Protein AF-A0A2E3U8J9-F1 (afdb_monomer_lite)

Foldseek 3Di:
DVLLVLLLVLLCCLLVPVCVVPPQLAPVVSVVVVVVSLVVSQVVLCVVFPPVPDWDDDPPDIDGSNCVNNVSSCVNNVVSCVVSCVVRVSVVNPDD

Sequence (96 aa):
MVILGLNAAVAALAYFFVYPKFCGANGWRIAANDLLATATVVIVSGVLYAGTGVAFNFLFFSTNWFWFALLSYLVIETPLMLWYFNKHDVWRSLKF

Secondary structure (DSSP, 8-state):
-HHHHHHHHHHHHIIIIIIIIIITT-HHHHHHHHHHHHHHHHHHHHHHHTTS---EE-SS-EE-HHHHHHHHHHHHHHHHHHHHHHHTTGGGGG--

Structure (mmCIF, N/CA/C/O backbone):
data_AF-A0A2E3U8J9-F1
#
_entry.id   AF-A0A2E3U8J9-F1
#
loop_
_atom_site.group_PDB
_atom_site.id
_atom_site.type_symbol
_atom_site.label_atom_id
_atom_site.label_alt_id
_atom_site.label_comp_id
_atom_site.label_asym_id
_atom_site.label_entity_id
_atom_site.label_seq_id
_atom_site.pdbx_PDB_ins_code
_atom_site.Cartn_x
_atom_site.Cartn_y
_atom_site.Cartn_z
_atom_site.occupancy
_atom_site.B_iso_or_equiv
_atom_site.auth_seq_id
_atom_site.auth_comp_id
_atom_site.auth_asym_id
_atom_site.auth_atom_id
_atom_site.pdbx_PDB_model_num
ATOM 1 N N . MET A 1 1 ? -14.872 -3.886 6.615 1.00 78.50 1 MET A N 1
ATOM 2 C CA . MET A 1 1 ? -15.006 -3.907 5.138 1.00 78.50 1 MET A CA 1
ATOM 3 C C . MET A 1 1 ? -14.389 -2.678 4.474 1.00 78.50 1 MET A C 1
ATOM 5 O O . MET A 1 1 ? -13.705 -2.855 3.479 1.00 78.50 1 MET A O 1
ATOM 9 N N . VAL A 1 2 ? -14.542 -1.470 5.038 1.00 93.50 2 VAL A N 1
ATOM 10 C CA . VAL A 1 2 ? -13.985 -0.222 4.467 1.00 93.50 2 VAL A CA 1
ATOM 11 C C . VAL A 1 2 ? -12.473 -0.287 4.218 1.00 93.50 2 VAL A C 1
ATOM 13 O O . VAL A 1 2 ? -12.046 -0.010 3.105 1.00 93.50 2 VAL A O 1
ATOM 16 N N . ILE A 1 3 ? -11.675 -0.725 5.203 1.00 94.31 3 ILE A N 1
ATOM 17 C CA . ILE A 1 3 ? -10.207 -0.815 5.060 1.00 94.31 3 ILE A CA 1
ATOM 18 C C . ILE A 1 3 ? -9.799 -1.735 3.897 1.00 94.31 3 ILE A C 1
ATOM 20 O O . ILE A 1 3 ? -8.936 -1.380 3.109 1.00 94.31 3 ILE A O 1
ATOM 24 N N . LEU A 1 4 ? -10.458 -2.885 3.724 1.00 95.19 4 LEU A N 1
ATOM 25 C CA . LEU A 1 4 ? -10.149 -3.799 2.615 1.00 95.19 4 LEU A CA 1
ATOM 26 C C . LEU A 1 4 ? -10.461 -3.172 1.251 1.00 95.19 4 LEU A C 1
ATOM 28 O O . LEU A 1 4 ? -9.676 -3.314 0.318 1.00 95.19 4 LEU A O 1
ATOM 32 N N . GLY A 1 5 ? -11.588 -2.460 1.144 1.00 95.50 5 GLY A N 1
ATOM 33 C CA . GLY A 1 5 ? -11.953 -1.734 -0.074 1.00 95.50 5 GLY A CA 1
ATOM 34 C C . GLY A 1 5 ? -10.970 -0.608 -0.395 1.00 95.50 5 GLY A C 1
ATOM 35 O O . GLY A 1 5 ? -10.555 -0.472 -1.542 1.00 95.50 5 GLY A O 1
ATOM 36 N N . LEU A 1 6 ? -10.545 0.145 0.625 1.00 96.00 6 LEU A N 1
ATOM 37 C CA . LEU A 1 6 ? -9.511 1.172 0.501 1.00 96.00 6 LEU A CA 1
ATOM 38 C C . LEU A 1 6 ? -8.193 0.569 -0.003 1.00 96.00 6 LEU A C 1
ATOM 40 O O . LEU A 1 6 ? -7.639 1.057 -0.983 1.00 96.00 6 LEU A O 1
ATOM 44 N N . ASN A 1 7 ? -7.733 -0.517 0.617 1.00 97.00 7 ASN A N 1
ATOM 45 C CA . ASN A 1 7 ? -6.488 -1.186 0.247 1.00 97.00 7 ASN A CA 1
ATOM 46 C C . ASN A 1 7 ? -6.523 -1.693 -1.192 1.00 97.00 7 ASN A C 1
ATOM 48 O O . ASN A 1 7 ? -5.598 -1.435 -1.956 1.00 97.00 7 ASN A O 1
ATOM 52 N N . ALA A 1 8 ? -7.610 -2.365 -1.578 1.00 95.94 8 ALA A N 1
ATOM 53 C CA . ALA A 1 8 ? -7.793 -2.862 -2.935 1.00 95.94 8 ALA A CA 1
ATOM 54 C C . ALA A 1 8 ? -7.832 -1.729 -3.967 1.00 95.94 8 ALA A C 1
ATOM 56 O O . ALA A 1 8 ? -7.187 -1.835 -5.008 1.00 95.94 8 ALA A O 1
ATOM 57 N N . ALA A 1 9 ? -8.541 -0.635 -3.678 1.00 96.25 9 ALA A N 1
ATOM 58 C CA . ALA A 1 9 ? -8.617 0.513 -4.575 1.00 96.25 9 ALA A CA 1
ATOM 59 C C . ALA A 1 9 ? -7.251 1.192 -4.750 1.00 96.25 9 ALA A C 1
ATOM 61 O O . ALA A 1 9 ? -6.839 1.452 -5.880 1.00 96.25 9 ALA A O 1
ATOM 62 N N . VAL A 1 10 ? -6.532 1.439 -3.651 1.00 96.06 10 VAL A N 1
ATOM 63 C CA . VAL A 1 10 ? -5.202 2.062 -3.691 1.00 96.06 10 VAL A CA 1
ATOM 64 C C . VAL A 1 10 ? -4.208 1.164 -4.424 1.00 96.06 10 VAL A C 1
ATOM 66 O O . VAL A 1 10 ? -3.545 1.639 -5.343 1.00 96.06 10 VAL A O 1
ATOM 69 N N . ALA A 1 11 ? -4.155 -0.130 -4.099 1.00 95.94 11 ALA A N 1
ATOM 70 C CA . ALA A 1 11 ? -3.249 -1.070 -4.753 1.00 95.94 11 ALA A CA 1
ATOM 71 C C . ALA A 1 11 ? -3.562 -1.216 -6.255 1.00 95.94 11 ALA A C 1
ATOM 73 O O . ALA A 1 11 ? -2.656 -1.195 -7.088 1.00 95.94 11 ALA A O 1
ATOM 74 N N . ALA A 1 12 ? -4.842 -1.282 -6.639 1.00 94.81 12 ALA A N 1
ATOM 75 C CA . ALA A 1 12 ? -5.234 -1.320 -8.046 1.00 94.81 12 ALA A CA 1
ATOM 76 C C . ALA A 1 12 ? -4.813 -0.042 -8.790 1.00 94.81 12 ALA A C 1
ATOM 78 O O . ALA A 1 12 ? -4.223 -0.118 -9.869 1.00 94.81 12 ALA A O 1
ATOM 79 N N . LEU A 1 13 ? -5.064 1.138 -8.216 1.00 94.56 13 LEU A N 1
ATOM 80 C CA . LEU A 1 13 ? -4.644 2.410 -8.811 1.00 94.56 13 LEU A CA 1
ATOM 81 C C . LEU A 1 13 ? -3.121 2.497 -8.945 1.00 94.56 13 LEU A C 1
ATOM 83 O O . LEU A 1 13 ? -2.612 2.921 -9.987 1.00 94.56 13 LEU A O 1
ATOM 87 N N . ALA A 1 14 ? -2.399 2.052 -7.919 1.00 94.56 14 ALA A N 1
ATOM 88 C CA . ALA A 1 14 ? -0.950 2.015 -7.904 1.00 94.56 14 ALA A CA 1
ATOM 89 C C . ALA A 1 14 ? -0.404 1.151 -9.052 1.00 94.56 14 ALA A C 1
ATOM 91 O O . ALA A 1 14 ? 0.294 1.662 -9.927 1.00 94.56 14 ALA A O 1
ATOM 92 N N . TYR A 1 15 ? -0.799 -0.121 -9.127 1.00 93.44 15 TYR A N 1
ATOM 93 C CA . TYR A 1 15 ? -0.229 -1.078 -10.080 1.00 93.44 15 TYR A CA 1
ATOM 94 C C . TYR A 1 15 ? -0.743 -0.950 -11.517 1.00 93.44 15 TYR A C 1
ATOM 96 O O . TYR A 1 15 ? 0.003 -1.256 -12.451 1.00 93.44 15 TYR A O 1
ATOM 104 N N . PHE A 1 16 ? -1.982 -0.496 -11.730 1.00 92.81 16 PHE A N 1
ATOM 105 C CA . PHE A 1 16 ? -2.538 -0.358 -13.083 1.00 92.81 16 PHE A CA 1
ATOM 106 C C . PHE A 1 16 ? -2.322 1.020 -13.707 1.00 92.81 16 PHE A C 1
ATOM 108 O O . PHE A 1 16 ? -2.313 1.117 -14.933 1.00 92.81 16 PHE A O 1
ATOM 115 N N . PHE A 1 17 ? -2.128 2.076 -12.909 1.00 93.19 17 PHE A N 1
ATOM 116 C CA . PHE A 1 17 ? -2.029 3.442 -13.434 1.00 93.19 17 PHE A CA 1
ATOM 117 C C . PHE A 1 17 ? -0.753 4.157 -13.002 1.00 93.19 17 PHE A C 1
ATOM 119 O O . PHE A 1 17 ? -0.009 4.635 -13.858 1.00 93.19 17 PHE A O 1
ATOM 126 N N . VAL A 1 18 ? -0.470 4.236 -11.699 1.00 93.19 18 VAL A N 1
ATOM 127 C CA . VAL A 1 18 ? 0.644 5.053 -11.189 1.00 93.19 18 VAL A CA 1
ATOM 128 C C . VAL A 1 18 ? 1.996 4.436 -11.557 1.00 93.19 18 VAL A C 1
ATOM 130 O O . VAL A 1 18 ? 2.845 5.106 -12.141 1.00 93.19 18 VAL A O 1
ATOM 133 N N . TYR A 1 19 ? 2.213 3.155 -11.275 1.00 92.44 19 TYR A N 1
ATOM 134 C CA . TYR A 1 19 ? 3.507 2.506 -11.484 1.00 92.44 19 TYR A CA 1
ATOM 135 C C . TYR A 1 19 ? 3.872 2.388 -12.969 1.00 92.44 19 TYR A C 1
ATOM 137 O O . TYR A 1 19 ? 4.985 2.804 -13.305 1.00 92.44 19 TYR A O 1
ATOM 145 N N . PRO A 1 20 ? 2.968 1.969 -13.883 1.00 90.75 20 PRO A N 1
ATOM 146 C CA . PRO A 1 20 ? 3.269 1.977 -15.313 1.00 90.75 20 PRO A CA 1
ATOM 147 C C . PRO A 1 20 ? 3.583 3.378 -15.849 1.00 90.75 20 PRO A C 1
ATOM 149 O O . PRO A 1 20 ? 4.494 3.538 -16.657 1.00 90.75 20 PRO A O 1
ATOM 152 N N . LYS A 1 21 ? 2.839 4.401 -15.402 1.00 91.88 21 LYS A N 1
ATOM 153 C CA . LYS A 1 21 ? 2.972 5.771 -15.919 1.00 91.88 21 LYS A CA 1
ATOM 154 C C . LYS A 1 21 ? 4.205 6.487 -15.384 1.00 91.88 21 LYS A C 1
ATOM 156 O O . LYS A 1 21 ? 4.847 7.231 -16.119 1.00 91.88 21 LYS A O 1
ATOM 161 N N . PHE A 1 22 ? 4.509 6.303 -14.103 1.00 88.56 22 PHE A N 1
ATOM 162 C CA . PHE A 1 22 ? 5.564 7.053 -13.437 1.00 88.56 22 PHE A CA 1
ATOM 163 C C . PHE A 1 22 ? 6.818 6.219 -13.233 1.00 88.56 22 PHE A C 1
ATOM 165 O O . PHE A 1 22 ? 7.890 6.725 -13.525 1.00 88.56 22 PHE A O 1
ATOM 172 N N . CYS A 1 23 ? 6.733 4.971 -12.772 1.00 90.12 23 CYS A N 1
ATOM 173 C CA . CYS A 1 23 ? 7.904 4.218 -12.309 1.00 90.12 23 CYS A CA 1
ATOM 174 C C . CYS A 1 23 ? 8.541 3.322 -13.382 1.00 90.12 23 CYS A C 1
ATOM 176 O O . CYS A 1 23 ? 9.768 3.181 -13.404 1.00 90.12 23 CYS A O 1
ATOM 178 N N . GLY A 1 24 ? 7.737 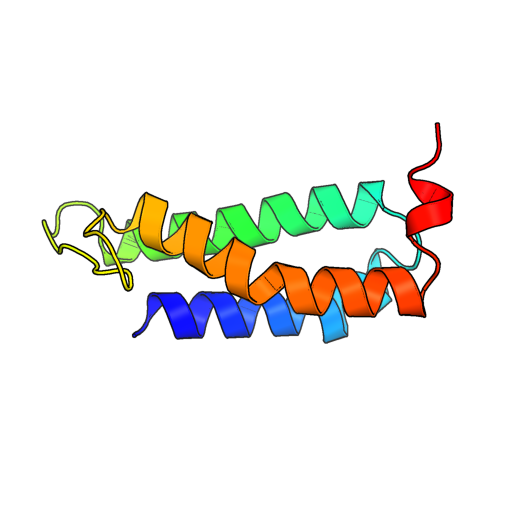2.738 -14.275 1.00 90.31 24 GLY A N 1
ATOM 179 C CA . GLY A 1 24 ? 8.206 1.787 -15.283 1.00 90.31 24 GLY A CA 1
ATOM 180 C C . GLY A 1 24 ? 8.862 0.559 -14.643 1.00 90.31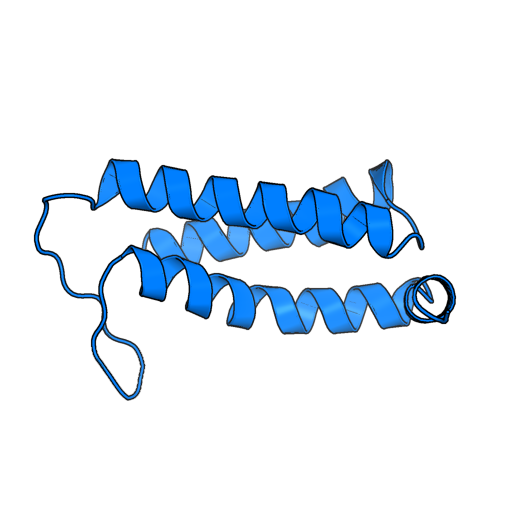 24 GLY A C 1
ATOM 181 O O . GLY A 1 24 ? 8.300 -0.029 -13.721 1.00 90.31 24 GLY A O 1
ATOM 182 N N . ALA A 1 25 ? 10.058 0.191 -15.115 1.00 91.38 25 ALA A N 1
ATOM 183 C CA . ALA A 1 25 ? 10.825 -0.959 -14.623 1.00 91.38 25 ALA A CA 1
ATOM 184 C C . ALA A 1 25 ? 11.751 -0.646 -13.425 1.00 91.38 25 ALA A C 1
ATOM 186 O O . ALA A 1 25 ? 12.542 -1.494 -13.023 1.00 91.38 25 ALA A O 1
ATOM 187 N N . ASN A 1 26 ? 11.709 0.572 -12.872 1.00 92.06 26 ASN A N 1
ATOM 188 C CA . ASN A 1 26 ? 12.611 0.985 -11.797 1.00 92.06 26 ASN A CA 1
ATOM 189 C C . ASN A 1 26 ? 12.035 0.627 -10.415 1.00 92.06 26 ASN A C 1
ATOM 191 O O . ASN A 1 26 ? 11.125 1.295 -9.919 1.00 92.06 26 ASN A O 1
ATOM 195 N N . GLY A 1 27 ? 12.609 -0.395 -9.781 1.00 90.00 27 GLY A N 1
ATOM 196 C CA . GLY A 1 27 ? 12.181 -0.922 -8.486 1.00 90.00 27 GLY A CA 1
ATOM 197 C C . GLY A 1 27 ? 12.308 0.070 -7.332 1.00 90.00 27 GLY A C 1
ATOM 198 O O . GLY A 1 27 ? 11.430 0.109 -6.477 1.00 90.00 27 GLY A O 1
ATOM 199 N N . TRP A 1 28 ? 13.320 0.944 -7.334 1.00 90.12 28 TRP A N 1
ATOM 200 C CA . TRP A 1 28 ? 13.462 1.985 -6.308 1.00 90.12 28 TRP A CA 1
ATOM 201 C C . TRP A 1 28 ? 12.334 3.013 -6.359 1.00 90.12 28 TRP A C 1
ATOM 203 O O . TRP A 1 28 ? 11.818 3.433 -5.324 1.00 90.12 28 TRP A O 1
ATOM 213 N N . ARG A 1 29 ? 11.914 3.401 -7.568 1.00 91.94 29 ARG A N 1
ATOM 214 C CA . ARG A 1 29 ? 10.779 4.319 -7.747 1.00 91.94 29 ARG A CA 1
ATOM 215 C C . ARG A 1 29 ? 9.472 3.664 -7.322 1.00 91.94 29 ARG A C 1
ATOM 217 O O . ARG A 1 29 ? 8.653 4.33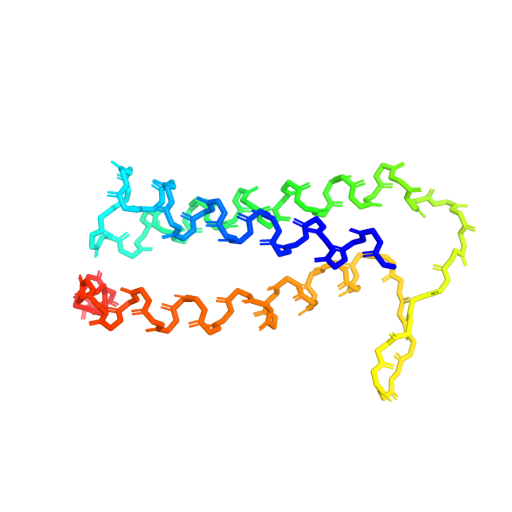8 -6.702 1.00 91.94 29 ARG A O 1
ATOM 224 N N . ILE A 1 30 ? 9.307 2.374 -7.616 1.00 93.88 30 ILE A N 1
ATOM 225 C CA . ILE A 1 30 ? 8.149 1.599 -7.165 1.00 93.88 30 ILE A CA 1
ATOM 226 C C . ILE A 1 30 ? 8.120 1.542 -5.639 1.00 93.88 30 ILE A C 1
ATOM 228 O O . ILE A 1 30 ? 7.118 1.938 -5.065 1.00 93.88 30 ILE A O 1
ATOM 232 N N . ALA A 1 31 ? 9.222 1.173 -4.981 1.00 92.56 31 ALA A N 1
ATOM 233 C CA . ALA A 1 31 ? 9.293 1.099 -3.520 1.00 92.56 31 ALA A CA 1
ATOM 234 C C . ALA A 1 31 ? 8.980 2.445 -2.839 1.00 92.56 31 ALA A C 1
ATOM 236 O O . ALA A 1 31 ? 8.247 2.492 -1.854 1.00 92.56 31 ALA A O 1
ATOM 237 N N . ALA A 1 32 ? 9.485 3.558 -3.382 1.00 93.88 32 ALA A N 1
ATOM 238 C CA . ALA A 1 32 ? 9.176 4.887 -2.857 1.00 93.88 32 ALA A CA 1
ATOM 239 C C . ALA A 1 32 ? 7.690 5.257 -3.020 1.00 93.88 32 ALA A C 1
ATOM 241 O O . ALA A 1 32 ? 7.095 5.830 -2.108 1.00 93.88 32 ALA A O 1
ATOM 242 N N . ASN A 1 33 ? 7.082 4.934 -4.167 1.00 94.44 33 ASN A N 1
ATOM 243 C CA . ASN A 1 33 ? 5.654 5.182 -4.386 1.00 94.44 33 ASN A CA 1
ATOM 244 C C . ASN A 1 33 ? 4.781 4.247 -3.545 1.00 94.44 33 ASN A C 1
ATOM 246 O O . ASN A 1 33 ? 3.744 4.679 -3.048 1.00 94.44 33 ASN A O 1
ATOM 250 N N . ASP A 1 34 ? 5.216 3.009 -3.341 1.00 94.56 34 ASP A N 1
ATOM 251 C CA . ASP A 1 34 ? 4.497 2.051 -2.516 1.00 94.56 34 ASP A CA 1
ATOM 252 C C . ASP A 1 34 ? 4.486 2.451 -1.040 1.00 94.56 34 ASP A C 1
ATOM 254 O O . ASP A 1 34 ? 3.445 2.402 -0.383 1.00 94.56 34 ASP A O 1
ATOM 258 N N . LEU A 1 35 ? 5.595 2.998 -0.536 1.00 94.75 35 LEU A N 1
ATOM 259 C CA . LEU A 1 35 ? 5.631 3.566 0.808 1.00 94.75 35 LEU A CA 1
ATOM 260 C C . LEU A 1 35 ? 4.602 4.697 0.976 1.00 94.75 35 LEU A C 1
ATOM 262 O O . LEU A 1 35 ? 3.939 4.781 2.010 1.00 94.75 35 LEU A O 1
ATOM 266 N N . LEU A 1 36 ? 4.427 5.547 -0.043 1.00 95.44 36 LEU A N 1
ATOM 267 C CA . LEU A 1 36 ? 3.414 6.609 -0.037 1.00 95.44 36 LEU A CA 1
ATOM 268 C C . LEU A 1 36 ? 1.986 6.050 -0.120 1.00 95.44 36 LEU A C 1
ATOM 270 O O . LEU A 1 36 ? 1.086 6.560 0.554 1.00 95.44 36 LEU A O 1
ATOM 274 N N . ALA A 1 37 ? 1.767 5.003 -0.914 1.00 95.31 37 ALA A N 1
ATOM 275 C CA . ALA A 1 37 ? 0.475 4.334 -1.028 1.00 95.31 37 ALA A CA 1
ATOM 276 C C . ALA A 1 37 ? 0.078 3.669 0.302 1.00 95.31 37 ALA A C 1
ATOM 278 O O . ALA A 1 37 ? -1.017 3.909 0.822 1.00 95.31 37 ALA A O 1
ATOM 279 N N . THR A 1 38 ? 1.013 2.947 0.919 1.00 95.62 38 THR A N 1
ATOM 280 C CA . THR A 1 38 ? 0.867 2.352 2.251 1.00 95.62 38 THR A CA 1
ATOM 281 C C . THR A 1 38 ? 0.605 3.419 3.315 1.00 95.62 38 THR A C 1
ATOM 283 O O . THR A 1 38 ? -0.330 3.292 4.109 1.00 95.62 38 THR A O 1
ATOM 286 N N . ALA A 1 39 ? 1.374 4.514 3.320 1.00 96.25 39 ALA A N 1
ATOM 287 C CA . ALA A 1 39 ? 1.165 5.621 4.252 1.00 96.25 39 ALA A CA 1
ATOM 288 C C . ALA A 1 39 ? -0.235 6.236 4.100 1.00 96.25 39 ALA A C 1
ATOM 290 O O . ALA A 1 39 ? -0.908 6.486 5.098 1.00 96.25 39 ALA A O 1
ATOM 291 N N . THR A 1 40 ? -0.704 6.419 2.863 1.00 95.62 40 THR A N 1
ATOM 292 C CA . THR A 1 40 ? -2.049 6.937 2.568 1.00 95.62 40 THR A CA 1
ATOM 293 C C . THR A 1 40 ? -3.129 6.056 3.191 1.00 95.62 40 THR A C 1
ATOM 295 O O . THR A 1 40 ? -4.004 6.546 3.907 1.00 95.62 40 THR A O 1
ATOM 298 N N . VAL A 1 41 ? -3.038 4.745 2.974 1.00 96.56 41 VAL A N 1
ATOM 299 C CA . VAL A 1 41 ? -3.963 3.754 3.533 1.00 96.56 41 VAL A CA 1
ATOM 300 C C . VAL A 1 41 ? -3.989 3.794 5.062 1.00 96.56 41 VAL A C 1
ATOM 302 O O . VAL A 1 41 ? -5.064 3.794 5.670 1.00 96.56 41 VAL A O 1
ATOM 305 N N . VAL A 1 42 ? -2.813 3.841 5.690 1.00 96.56 42 VAL A N 1
ATOM 306 C CA . VAL A 1 42 ? -2.671 3.868 7.149 1.00 96.56 42 VAL A CA 1
ATOM 307 C C . VAL A 1 42 ? -3.234 5.163 7.727 1.00 96.56 42 VAL A C 1
ATOM 309 O O . VAL A 1 42 ? -3.993 5.108 8.690 1.00 96.56 42 VAL A O 1
ATOM 312 N N . ILE A 1 43 ? -2.928 6.318 7.129 1.00 97.44 43 ILE A N 1
ATOM 313 C CA . ILE A 1 43 ? -3.435 7.622 7.579 1.00 97.44 43 ILE A CA 1
ATOM 314 C C . ILE A 1 43 ? -4.961 7.659 7.498 1.00 97.44 43 ILE A C 1
ATOM 316 O O . ILE A 1 43 ? -5.611 7.993 8.485 1.00 97.44 43 ILE A O 1
ATOM 320 N N . VAL A 1 44 ? -5.548 7.270 6.362 1.00 96.75 44 VAL A N 1
ATOM 321 C CA . VAL A 1 44 ? -7.010 7.256 6.194 1.00 96.75 44 VAL A CA 1
ATOM 322 C C . VAL A 1 44 ? -7.663 6.288 7.182 1.00 96.75 44 VAL A C 1
ATOM 324 O O . VAL A 1 44 ? -8.663 6.628 7.812 1.00 96.75 44 VAL A O 1
ATOM 327 N N . SER A 1 45 ? -7.076 5.107 7.387 1.00 96.19 45 SER A N 1
ATOM 328 C CA . SER A 1 45 ? -7.566 4.148 8.387 1.00 96.19 4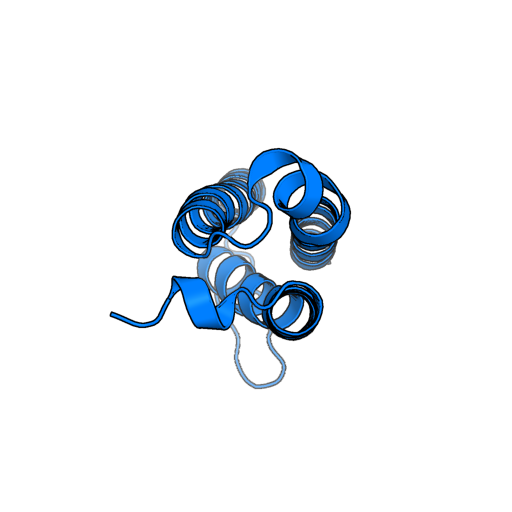5 SER A CA 1
ATOM 329 C C . SER A 1 45 ? -7.478 4.708 9.810 1.00 96.19 45 SER A C 1
ATOM 331 O O . SER A 1 45 ? -8.402 4.520 10.600 1.00 96.19 45 SER A O 1
ATOM 333 N N . GLY A 1 46 ? -6.405 5.435 10.127 1.00 95.25 46 GLY A N 1
ATOM 334 C CA . GLY A 1 46 ? -6.225 6.113 11.407 1.00 95.25 46 GLY A CA 1
ATOM 335 C C . GLY A 1 46 ? -7.267 7.203 11.632 1.00 95.25 46 GLY A C 1
ATOM 336 O O . GLY A 1 46 ? -7.890 7.230 12.685 1.00 95.25 46 GLY A O 1
ATOM 337 N N . VAL A 1 47 ? -7.538 8.039 10.628 1.00 96.62 47 VAL A N 1
ATOM 338 C CA . VAL A 1 47 ? -8.590 9.068 10.704 1.00 96.62 47 VAL A CA 1
ATOM 339 C C . VAL A 1 47 ? -9.963 8.451 10.984 1.00 96.62 47 VAL A C 1
ATOM 341 O O . VAL A 1 47 ? -10.742 9.010 11.749 1.00 96.62 47 VAL A O 1
ATOM 344 N N . LEU A 1 48 ? -10.262 7.294 10.390 1.00 95.00 48 LEU A N 1
ATOM 345 C CA . LEU A 1 48 ? -11.567 6.648 10.534 1.00 95.00 48 LEU A CA 1
ATOM 346 C C . LEU A 1 48 ? -11.734 5.870 11.844 1.00 95.00 48 LEU A C 1
ATOM 348 O O . LEU A 1 48 ? -12.848 5.779 12.355 1.00 95.00 48 LEU A O 1
ATOM 352 N N . TYR A 1 49 ? -10.660 5.266 12.360 1.00 95.38 49 TYR A N 1
ATOM 353 C CA . TYR A 1 49 ? -10.766 4.252 13.413 1.00 95.38 49 TYR A CA 1
ATOM 354 C C . TYR A 1 49 ? -9.898 4.510 14.650 1.00 95.38 49 TYR A C 1
ATOM 356 O O . TYR A 1 49 ? -10.059 3.800 15.651 1.00 95.38 49 TYR A O 1
ATOM 364 N N . ALA A 1 50 ? -9.018 5.514 14.656 1.00 94.31 50 ALA A N 1
ATOM 365 C CA . ALA A 1 50 ? -8.268 5.871 15.858 1.00 94.31 50 ALA A CA 1
ATOM 366 C C . ALA A 1 50 ? -9.216 6.314 16.984 1.00 94.31 50 ALA A C 1
ATOM 368 O O . ALA A 1 50 ? -10.171 7.052 16.769 1.00 94.31 50 ALA A O 1
ATOM 369 N N . GLY A 1 51 ? -8.973 5.820 18.201 1.00 93.56 51 GLY A N 1
ATOM 370 C CA . GLY A 1 51 ? -9.797 6.131 19.375 1.00 93.56 51 GLY A CA 1
ATOM 371 C C . GLY A 1 51 ? -11.167 5.441 19.427 1.00 93.56 51 GLY A C 1
ATOM 372 O O . GLY A 1 51 ? -11.828 5.513 20.455 1.00 93.56 51 GLY A O 1
ATOM 373 N N . THR A 1 52 ? -11.584 4.723 18.378 1.00 92.50 52 THR A N 1
ATOM 374 C CA . THR A 1 52 ? -12.902 4.054 18.342 1.00 92.50 52 THR A CA 1
ATOM 375 C C . THR A 1 52 ? -12.963 2.753 19.148 1.00 92.50 52 THR A C 1
ATOM 377 O O . THR A 1 52 ? -14.048 2.259 19.435 1.00 92.50 52 THR A O 1
ATOM 380 N N . GLY A 1 53 ? -11.810 2.160 19.481 1.00 90.88 53 GLY A N 1
ATOM 381 C CA . GLY A 1 53 ? -11.734 0.864 20.168 1.00 90.88 53 GLY A CA 1
ATOM 382 C C . GLY A 1 53 ? -12.187 -0.336 19.325 1.00 90.88 53 GLY A C 1
ATOM 383 O O . GLY A 1 53 ? -12.262 -1.447 19.843 1.00 90.88 53 GLY A O 1
ATOM 384 N N . VAL A 1 54 ? -12.477 -0.141 18.032 1.00 92.56 54 VAL A N 1
ATOM 385 C CA . VAL A 1 54 ? -12.920 -1.214 17.133 1.00 92.56 54 VAL A CA 1
ATOM 386 C C . VAL A 1 54 ? -11.801 -2.238 16.935 1.00 92.56 54 VAL A C 1
ATOM 388 O O . VAL A 1 54 ? -10.702 -1.904 16.484 1.00 92.56 54 VAL A O 1
ATOM 391 N N . ALA A 1 55 ? -12.105 -3.500 17.237 1.00 91.44 55 ALA A N 1
ATOM 392 C CA . ALA A 1 55 ? -11.243 -4.633 16.933 1.00 91.44 55 ALA A CA 1
ATOM 393 C C . ALA A 1 55 ? -11.507 -5.145 15.511 1.00 91.44 55 ALA A C 1
ATOM 395 O O . ALA A 1 55 ? -12.653 -5.260 15.071 1.00 91.44 55 ALA A O 1
ATOM 396 N N . PHE A 1 56 ? -10.436 -5.486 14.802 1.00 92.56 56 PHE A N 1
ATOM 397 C CA . PHE A 1 56 ? -10.481 -6.053 13.463 1.00 92.56 56 PHE A CA 1
ATOM 398 C C . PHE A 1 56 ? -10.002 -7.497 13.500 1.00 92.56 56 PHE A C 1
ATOM 400 O O . PHE A 1 56 ? -8.956 -7.795 14.066 1.00 92.56 56 PHE A O 1
ATOM 407 N N . ASN A 1 57 ? -10.748 -8.400 12.873 1.00 91.94 57 ASN A N 1
ATOM 408 C CA . ASN A 1 57 ? -10.427 -9.823 12.881 1.00 91.94 57 ASN A CA 1
ATOM 409 C C . ASN A 1 57 ? -9.790 -10.234 11.553 1.00 91.94 57 ASN A C 1
ATOM 411 O O . ASN A 1 57 ? -10.388 -10.056 10.490 1.00 91.94 57 ASN A O 1
ATOM 415 N N . PHE A 1 58 ? -8.587 -10.799 11.627 1.00 86.56 58 PHE A N 1
ATOM 416 C CA . PHE A 1 58 ? -8.053 -11.680 10.593 1.00 86.56 58 PHE A CA 1
ATOM 417 C C . PHE A 1 58 ? -8.595 -13.102 10.781 1.00 86.56 58 PHE A C 1
ATOM 419 O O . PHE A 1 58 ? -9.305 -13.389 11.742 1.00 86.56 58 PHE A O 1
ATOM 426 N N . LEU A 1 59 ? -8.238 -14.008 9.865 1.00 86.06 59 LEU A N 1
ATOM 427 C CA . LEU A 1 59 ? -8.668 -15.410 9.907 1.00 86.06 59 LEU A CA 1
ATOM 428 C C . LEU A 1 59 ? -8.259 -16.136 11.203 1.00 86.06 59 LEU A C 1
ATOM 430 O O . LEU A 1 59 ? -8.978 -17.021 11.650 1.00 86.06 59 LEU A O 1
ATOM 434 N N . PHE A 1 60 ? -7.116 -15.765 11.793 1.00 87.31 60 PHE A N 1
ATOM 435 C CA . PHE A 1 60 ? -6.513 -16.484 12.924 1.00 87.31 60 PHE A CA 1
ATOM 436 C C . PHE A 1 60 ? -6.341 -15.644 14.197 1.00 87.31 60 PHE A C 1
ATOM 438 O O . PHE A 1 60 ? -6.052 -16.199 15.252 1.00 87.31 60 PHE A O 1
ATOM 445 N N . PHE A 1 61 ? -6.472 -14.318 14.117 1.00 90.94 61 PHE A N 1
ATOM 446 C CA . PHE A 1 61 ? -6.251 -13.425 15.256 1.00 90.94 61 PHE A CA 1
ATOM 447 C C . PHE A 1 61 ? -6.987 -12.096 15.084 1.00 90.94 61 PHE A C 1
ATOM 449 O O . PHE A 1 61 ? -7.293 -11.671 13.969 1.00 90.94 61 PHE A O 1
ATOM 456 N N . SER A 1 62 ? -7.226 -11.412 16.199 1.00 93.00 62 SER A N 1
ATOM 457 C CA . SER A 1 62 ? -7.760 -10.050 16.229 1.00 93.00 62 SER A CA 1
ATOM 458 C C . SER A 1 62 ? -6.630 -9.037 16.372 1.00 93.00 62 SER A C 1
ATOM 460 O O . SER A 1 62 ? -5.630 -9.291 17.041 1.00 93.00 62 SER A O 1
ATOM 462 N N . THR A 1 63 ? -6.779 -7.873 15.755 1.00 94.06 63 THR A N 1
ATOM 463 C CA . THR A 1 63 ? -5.812 -6.783 15.827 1.00 94.06 63 THR A CA 1
ATOM 464 C C . THR A 1 63 ? -6.492 -5.417 15.715 1.00 94.06 63 THR A C 1
ATOM 466 O O . THR A 1 63 ? -7.709 -5.316 15.554 1.00 94.06 63 THR A O 1
ATOM 469 N N . ASN A 1 64 ? -5.719 -4.343 15.855 1.00 94.38 64 ASN A N 1
ATOM 470 C CA . ASN A 1 64 ? -6.210 -2.973 15.723 1.00 94.38 64 ASN A CA 1
ATOM 471 C C . ASN A 1 64 ? -6.270 -2.528 14.249 1.00 94.38 64 ASN A C 1
ATOM 473 O O . ASN A 1 64 ? -5.791 -3.216 13.347 1.00 94.38 64 ASN A O 1
ATOM 477 N N . TRP A 1 65 ? -6.839 -1.348 14.001 1.00 95.12 65 TRP A N 1
ATOM 478 C CA . TRP A 1 65 ? -6.959 -0.784 12.652 1.00 95.12 65 TRP A CA 1
ATOM 479 C C . TRP A 1 65 ? -5.608 -0.643 11.933 1.00 95.12 65 TRP A C 1
ATOM 481 O O . TRP A 1 65 ? -5.555 -0.834 10.722 1.00 95.12 65 TRP A O 1
ATOM 491 N N . PHE A 1 66 ? -4.529 -0.334 12.662 1.00 95.38 66 PHE A N 1
ATOM 492 C CA . PHE A 1 66 ? -3.205 -0.078 12.090 1.00 95.38 66 PHE A CA 1
ATOM 493 C C . PHE A 1 66 ? -2.631 -1.352 11.477 1.00 95.38 66 PHE A C 1
ATOM 495 O O . PHE A 1 66 ? -2.346 -1.403 10.282 1.00 95.38 66 PHE A O 1
ATOM 502 N N . TRP A 1 67 ? -2.536 -2.410 12.280 1.00 95.25 67 TRP A N 1
ATOM 503 C CA . TRP A 1 67 ? -2.046 -3.706 11.821 1.00 95.25 67 TRP A CA 1
ATOM 504 C C . TRP A 1 67 ? -2.989 -4.335 10.804 1.00 95.25 67 TRP A C 1
ATOM 506 O O . TRP A 1 67 ? -2.528 -4.972 9.862 1.00 95.25 67 TRP A O 1
ATOM 516 N N . PHE A 1 68 ? -4.300 -4.135 10.960 1.00 95.62 68 PHE A N 1
ATOM 517 C CA . PHE A 1 68 ? -5.263 -4.610 9.978 1.00 95.62 68 PHE A CA 1
ATOM 518 C C . PHE A 1 68 ? -5.056 -3.952 8.615 1.00 95.62 68 PHE A C 1
ATOM 520 O O . PHE A 1 68 ? -4.959 -4.663 7.616 1.00 95.62 68 PHE A O 1
ATOM 527 N N . ALA A 1 69 ? -4.925 -2.625 8.565 1.00 96.19 69 ALA A N 1
ATOM 528 C CA . ALA A 1 69 ? -4.663 -1.892 7.332 1.00 96.19 69 ALA A CA 1
ATOM 529 C C . ALA A 1 69 ? -3.330 -2.303 6.699 1.00 96.19 69 ALA A C 1
ATOM 531 O O . ALA A 1 69 ? -3.316 -2.654 5.523 1.00 96.19 69 ALA A O 1
ATOM 532 N N . LEU A 1 70 ? -2.251 -2.346 7.485 1.00 95.81 70 LEU A N 1
ATOM 533 C CA . LEU A 1 70 ? -0.910 -2.682 7.007 1.00 95.81 70 LEU A CA 1
ATOM 534 C C . LEU A 1 70 ? -0.833 -4.109 6.440 1.00 95.81 70 LEU A C 1
ATOM 536 O O . LEU A 1 70 ? -0.425 -4.312 5.299 1.00 95.81 70 LEU A O 1
ATOM 540 N N . LEU A 1 71 ? -1.255 -5.109 7.221 1.00 95.69 71 LEU A N 1
ATOM 541 C CA . LEU A 1 71 ? -1.125 -6.516 6.834 1.00 95.69 71 LEU A CA 1
ATOM 542 C C . LEU A 1 71 ? -2.058 -6.878 5.679 1.00 95.69 71 LEU A C 1
ATOM 544 O O . LEU A 1 71 ? -1.662 -7.607 4.774 1.00 95.69 71 LEU A O 1
ATOM 548 N N . SER A 1 72 ? -3.293 -6.367 5.681 1.00 95.44 72 SER A N 1
ATOM 549 C CA . SER A 1 72 ? -4.210 -6.642 4.573 1.00 95.44 72 SER A CA 1
ATOM 550 C C . SER A 1 72 ? -3.793 -5.924 3.291 1.00 95.44 72 SER A C 1
ATOM 552 O O . SER A 1 72 ? -4.004 -6.479 2.217 1.00 95.44 72 SER A O 1
ATOM 554 N N . TYR A 1 73 ? -3.171 -4.740 3.381 1.00 96.44 73 TYR A N 1
ATOM 555 C CA . TYR A 1 73 ? -2.597 -4.064 2.216 1.00 96.44 73 TYR A CA 1
ATOM 556 C C . TYR A 1 73 ? -1.490 -4.922 1.612 1.00 96.44 73 TYR A C 1
ATOM 558 O O . TYR A 1 73 ? -1.590 -5.276 0.445 1.00 96.44 73 TYR A O 1
ATOM 566 N N . LEU A 1 74 ? -0.540 -5.386 2.429 1.00 95.06 74 LEU A N 1
ATOM 567 C CA . LEU A 1 74 ? 0.539 -6.269 1.984 1.00 95.06 74 LEU A CA 1
ATOM 568 C C . LEU A 1 74 ? 0.010 -7.539 1.299 1.00 95.06 74 LEU A C 1
ATOM 570 O O . LEU A 1 74 ? 0.496 -7.918 0.235 1.00 95.06 74 LEU A O 1
ATOM 574 N N . VAL A 1 75 ? -1.018 -8.184 1.863 1.00 95.75 75 VAL A N 1
ATOM 575 C CA . VAL A 1 75 ? -1.636 -9.386 1.266 1.00 95.75 75 VAL A CA 1
ATOM 576 C C . VAL A 1 75 ? -2.282 -9.092 -0.091 1.00 95.75 75 VAL A C 1
ATOM 578 O O . VAL A 1 75 ? -2.156 -9.898 -1.010 1.00 95.75 75 VAL A O 1
ATOM 581 N N . ILE A 1 76 ? -2.974 -7.959 -0.226 1.00 95.88 76 ILE A N 1
ATOM 582 C CA . ILE A 1 76 ? -3.641 -7.549 -1.472 1.00 95.88 76 ILE A CA 1
ATOM 583 C C . ILE A 1 76 ? -2.624 -7.111 -2.528 1.00 95.88 76 ILE A C 1
ATOM 585 O O . ILE A 1 76 ? -2.786 -7.392 -3.715 1.00 95.88 76 ILE A O 1
ATOM 589 N N . GLU A 1 77 ? -1.581 -6.415 -2.100 1.00 95.06 77 G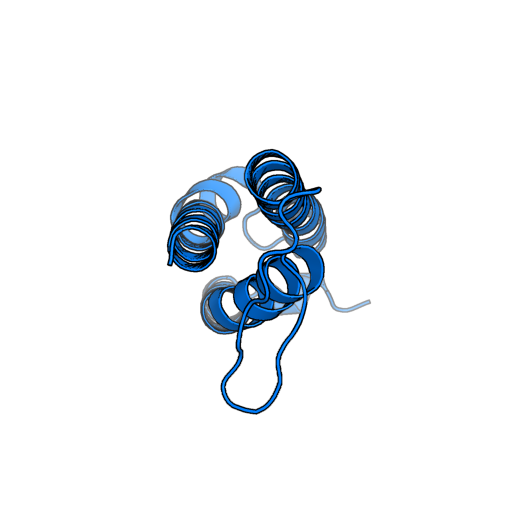LU A N 1
ATOM 590 C CA . GLU A 1 77 ? -0.582 -5.816 -2.966 1.00 95.06 77 GLU A CA 1
ATOM 591 C C . GLU A 1 77 ? 0.394 -6.857 -3.528 1.00 95.06 77 GLU A C 1
ATOM 593 O O . GLU A 1 77 ? 0.696 -6.839 -4.718 1.00 95.06 77 GLU A O 1
ATOM 598 N N . THR A 1 78 ? 0.831 -7.820 -2.710 1.00 94.94 78 THR A N 1
ATOM 599 C CA . THR A 1 78 ? 1.801 -8.861 -3.097 1.00 94.94 78 THR A CA 1
ATOM 600 C C . THR A 1 78 ? 1.494 -9.547 -4.441 1.00 94.94 78 THR A C 1
ATOM 602 O O . THR A 1 78 ? 2.400 -9.632 -5.274 1.00 94.94 78 THR A O 1
ATOM 605 N N . PRO A 1 79 ? 0.270 -10.037 -4.734 1.00 95.19 79 PRO A N 1
ATOM 606 C CA . PRO A 1 79 ? -0.013 -10.643 -6.037 1.00 95.19 79 PRO A CA 1
ATOM 607 C C . PRO A 1 79 ? 0.108 -9.647 -7.201 1.00 95.19 79 PRO A C 1
ATOM 609 O O . PRO A 1 79 ? 0.586 -10.024 -8.274 1.00 95.19 79 PRO A O 1
ATOM 612 N N . LEU A 1 80 ? -0.269 -8.379 -7.000 1.00 94.56 80 LEU A N 1
ATOM 613 C CA . LEU A 1 80 ? -0.115 -7.322 -8.005 1.00 94.56 80 LEU A CA 1
ATOM 614 C C . LEU A 1 80 ? 1.364 -6.986 -8.229 1.00 94.56 80 LEU A C 1
ATOM 616 O O . LEU A 1 80 ? 1.794 -6.867 -9.378 1.00 94.56 80 LEU A O 1
ATOM 620 N N . MET A 1 81 ? 2.145 -6.926 -7.147 1.00 94.25 81 MET A N 1
ATOM 621 C CA . MET A 1 81 ? 3.595 -6.751 -7.168 1.00 94.25 81 MET A CA 1
ATOM 622 C C . MET A 1 81 ? 4.273 -7.836 -7.994 1.00 94.25 81 MET A C 1
ATOM 624 O O . MET A 1 81 ? 4.976 -7.530 -8.956 1.00 94.25 81 MET A O 1
ATOM 628 N N . LEU A 1 82 ? 4.024 -9.106 -7.666 1.00 94.31 82 LEU A N 1
ATOM 629 C CA . LEU A 1 82 ? 4.621 -10.244 -8.365 1.00 94.31 82 LEU A CA 1
ATOM 630 C C . LEU A 1 82 ? 4.265 -10.234 -9.855 1.00 94.31 82 LEU A C 1
ATOM 632 O O . LEU A 1 82 ? 5.141 -10.416 -10.703 1.00 94.31 82 LEU A O 1
ATOM 636 N N . TRP A 1 83 ? 2.999 -9.974 -10.188 1.00 95.31 83 TRP A N 1
ATOM 637 C CA . TRP A 1 83 ? 2.560 -9.856 -11.576 1.00 95.31 83 TRP A CA 1
ATOM 638 C C . TRP A 1 83 ? 3.281 -8.722 -12.315 1.00 95.31 83 TRP A C 1
ATOM 640 O O . TRP A 1 83 ? 3.829 -8.937 -13.398 1.00 95.31 83 TRP A O 1
ATOM 650 N N . TYR A 1 84 ? 3.322 -7.525 -11.730 1.00 93.81 84 TYR A N 1
ATOM 651 C CA . TYR A 1 84 ? 3.920 -6.352 -12.360 1.00 93.81 84 TYR A CA 1
ATOM 652 C C . TYR A 1 84 ? 5.433 -6.500 -12.531 1.00 93.81 84 TYR A C 1
ATOM 654 O O . TYR A 1 84 ? 5.965 -6.157 -13.590 1.00 93.81 84 TYR A O 1
ATOM 662 N N . PHE A 1 85 ? 6.121 -7.031 -11.516 1.00 94.12 85 PHE A N 1
ATOM 663 C CA . PHE A 1 85 ? 7.573 -7.191 -11.521 1.00 94.12 85 PHE A CA 1
ATOM 664 C C . PHE A 1 85 ? 8.016 -8.203 -12.573 1.00 94.12 85 PHE A C 1
ATOM 666 O O . PHE A 1 85 ? 8.999 -7.959 -13.271 1.00 94.12 85 PHE A O 1
ATOM 673 N N . ASN A 1 86 ? 7.258 -9.292 -12.731 1.00 92.06 86 ASN A N 1
ATOM 674 C CA . ASN A 1 86 ? 7.487 -10.272 -13.789 1.00 92.06 86 ASN A CA 1
ATOM 675 C C . ASN A 1 86 ? 7.166 -9.702 -15.177 1.00 92.06 86 ASN A C 1
ATOM 677 O O . ASN A 1 86 ? 7.889 -9.970 -16.128 1.00 92.06 86 ASN A O 1
ATOM 681 N N . LYS A 1 87 ? 6.105 -8.894 -15.306 1.00 92.00 87 LYS A N 1
ATOM 682 C CA . LYS A 1 87 ? 5.692 -8.311 -16.592 1.00 92.00 87 LYS A CA 1
ATOM 683 C C . LYS A 1 87 ? 6.657 -7.244 -17.122 1.00 92.00 87 LYS A C 1
ATOM 685 O O . LYS A 1 87 ? 6.795 -7.118 -18.334 1.00 92.00 87 LYS A O 1
ATOM 690 N N . HIS A 1 88 ? 7.289 -6.469 -16.240 1.00 90.75 88 HIS A N 1
ATOM 691 C CA . HIS A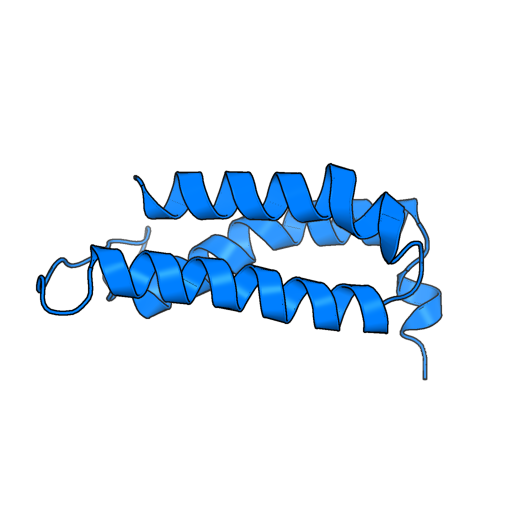 1 88 ? 8.146 -5.334 -16.616 1.00 90.75 88 HIS A CA 1
ATOM 692 C C . HIS A 1 88 ? 9.629 -5.541 -16.270 1.00 90.75 88 HIS A C 1
ATOM 694 O O . HIS A 1 88 ? 10.379 -4.569 -16.241 1.00 90.75 88 HIS A O 1
ATOM 700 N N . ASP A 1 89 ? 10.053 -6.778 -15.978 1.00 88.62 89 ASP A N 1
ATOM 701 C CA . ASP A 1 89 ? 11.440 -7.127 -15.621 1.00 88.62 89 ASP A CA 1
ATOM 702 C C . ASP A 1 89 ? 12.037 -6.270 -14.482 1.00 88.62 89 ASP A C 1
ATOM 704 O O . ASP A 1 89 ? 13.252 -6.055 -14.402 1.00 88.62 89 ASP A O 1
ATOM 708 N N . VAL A 1 90 ? 11.191 -5.808 -13.552 1.00 90.31 90 VAL A N 1
ATOM 709 C CA . VAL A 1 90 ? 11.587 -4.911 -12.447 1.00 90.31 90 VAL A CA 1
ATOM 710 C C . VAL A 1 90 ? 12.700 -5.531 -11.605 1.00 90.31 90 VAL A C 1
ATOM 712 O O . VAL A 1 90 ? 13.594 -4.825 -11.139 1.00 90.31 90 VAL A O 1
ATOM 715 N N . TRP A 1 91 ? 12.707 -6.859 -11.468 1.00 87.94 91 TRP A N 1
ATOM 716 C CA . TRP A 1 91 ? 13.729 -7.615 -10.743 1.00 87.94 91 TRP A CA 1
ATOM 717 C C . TRP A 1 91 ? 15.160 -7.298 -11.181 1.00 87.94 91 TRP A C 1
ATOM 719 O O . TRP A 1 91 ? 16.070 -7.348 -10.358 1.00 87.94 91 TRP A O 1
ATOM 729 N N . ARG A 1 92 ? 15.384 -6.953 -12.457 1.00 85.56 92 ARG A N 1
ATOM 730 C CA . ARG A 1 92 ? 16.722 -6.587 -12.948 1.00 85.56 92 ARG A CA 1
ATOM 731 C C . ARG A 1 92 ? 17.219 -5.273 -12.354 1.00 85.56 92 ARG A C 1
ATOM 733 O O . ARG A 1 92 ? 18.416 -5.135 -12.149 1.00 85.56 92 ARG A O 1
ATOM 740 N N . SER A 1 93 ? 16.316 -4.343 -12.051 1.00 85.56 93 SER A N 1
ATOM 741 C CA . SER A 1 93 ? 16.655 -3.038 -11.467 1.00 85.56 93 SER A CA 1
ATOM 742 C C . SER A 1 93 ? 17.001 -3.097 -9.975 1.00 85.56 93 SER A C 1
ATOM 744 O O . SER A 1 93 ? 17.559 -2.144 -9.441 1.00 85.56 93 SER A O 1
ATOM 746 N N . LEU A 1 94 ? 16.659 -4.202 -9.306 1.00 78.81 94 LEU A N 1
ATOM 747 C CA . LEU A 1 94 ? 16.889 -4.422 -7.876 1.00 78.81 94 LEU A CA 1
ATOM 748 C C . LEU A 1 94 ? 18.141 -5.268 -7.598 1.00 78.81 94 LEU A C 1
ATOM 750 O O . LEU A 1 94 ? 18.472 -5.505 -6.439 1.00 78.81 94 LEU A O 1
ATOM 754 N N . LYS A 1 95 ? 18.830 -5.743 -8.644 1.00 70.56 95 LYS A N 1
ATOM 755 C CA . LYS A 1 95 ? 20.114 -6.431 -8.500 1.00 70.56 95 LYS A CA 1
ATOM 756 C C . LYS A 1 95 ? 21.203 -5.387 -8.244 1.00 70.56 95 LYS A C 1
ATOM 758 O O . LYS A 1 95 ? 21.443 -4.544 -9.105 1.00 70.56 95 LYS A O 1
ATOM 763 N N . PHE A 1 96 ? 21.788 -5.446 -7.050 1.00 55.75 96 PHE A N 1
ATOM 764 C CA . PHE A 1 96 ? 23.003 -4.721 -6.679 1.00 55.75 96 PHE A CA 1
ATOM 765 C C . PHE A 1 96 ? 24.232 -5.342 -7.344 1.00 55.75 96 PHE A C 1
ATOM 767 O O . PHE A 1 96 ? 24.234 -6.585 -7.518 1.00 55.75 96 PHE A O 1
#

Radius of gyration: 14.57 Å; chains: 1; bounding box: 38×26×37 Å

pLDDT: mean 92.58, std 5.59, range [55.75, 97.44]